Protein AF-G9KDP4-F1 (afdb_monomer_lite)

Radius of gyration: 30.12 Å; chains: 1; bounding box: 65×82×75 Å

Secondary structure (DSSP, 8-state):
------S-----PPPGGGS----------PPPHHHHHHHHHHHHHHHHHHHHTSPEEEEEEE-SSSHHHHHHHHHHHHHTTTSEEEEEESSS--GGGGGG-S-EEEEE--BTTTBPPGGGHHHHHHHHHHTS-----SS------HHHHHS-SS---HHHHHHHHHHHHH------------

Organism: Mustela putorius furo (NCBI:txid9669)

InterPro domains:
  IPR001094 Flavodoxin-like [PR00369] (58-71)
  IPR001094 Flavodoxin-like [PR00369] (105-116)
  IPR008254 Flavodoxin/nitric oxide synthase [PF00258] (59-130)
  IPR008254 Flavodoxin/nitric oxide synthase [PS50902] (57-182)
  IPR029039 Flavoprotein-like superfamily [G3DSA:3.40.50.360] (44-182)
  IPR029039 Flavoprotein-like superfamily [SSF52218] (53-180)
  IPR050607 Nitric Oxide Synthase (NOS) [PTHR43410] (1-182)

Structure (mmCIF, N/CA/C/O backbone):
data_AF-G9KDP4-F1
#
_entry.id   AF-G9KDP4-F1
#
loop_
_atom_site.group_PDB
_atom_site.id
_atom_site.type_symbol
_atom_site.label_atom_id
_atom_site.label_alt_id
_atom_site.label_comp_id
_atom_site.label_asym_id
_atom_site.label_entity_id
_atom_site.label_seq_id
_atom_site.pdbx_PDB_ins_code
_atom_site.Cartn_x
_atom_site.Cartn_y
_atom_site.Cartn_z
_atom_site.occupancy
_atom_site.B_iso_or_equiv
_atom_site.auth_seq_id
_atom_site.auth_comp_id
_atom_site.auth_asym_id
_atom_site.auth_atom_id
_atom_site.pdbx_PDB_model_num
ATOM 1 N N . MET A 1 1 ? -47.149 62.556 19.776 1.00 49.78 1 MET A N 1
ATOM 2 C CA . MET A 1 1 ? -47.429 61.147 19.426 1.00 49.78 1 MET A CA 1
ATOM 3 C C . MET A 1 1 ? -46.629 60.283 20.387 1.00 49.78 1 MET A C 1
ATOM 5 O O . MET A 1 1 ? -45.408 60.349 20.351 1.00 49.78 1 MET A O 1
ATOM 9 N N . VAL A 1 2 ? -47.285 59.620 21.343 1.00 50.22 2 VAL A N 1
ATOM 10 C CA . VAL A 1 2 ? -46.592 58.870 22.406 1.00 50.22 2 VAL A CA 1
ATOM 11 C C . VAL A 1 2 ? -46.388 57.432 21.936 1.00 50.22 2 VAL A C 1
ATOM 13 O O . VAL A 1 2 ? -47.339 56.784 21.506 1.00 50.22 2 VAL A O 1
ATOM 16 N N . ASN A 1 3 ? -45.141 56.964 21.970 1.00 57.28 3 ASN A N 1
ATOM 17 C CA . ASN A 1 3 ? -44.745 55.631 21.524 1.00 57.28 3 ASN A CA 1
ATOM 18 C C . ASN A 1 3 ? -44.871 54.663 22.709 1.00 57.28 3 ASN A C 1
ATOM 20 O O . ASN A 1 3 ? -44.029 54.671 23.607 1.00 57.28 3 ASN A O 1
ATOM 24 N N . TYR A 1 4 ? -45.941 53.868 22.752 1.00 66.06 4 TYR A N 1
ATOM 25 C CA . TYR A 1 4 ? -46.116 52.857 23.794 1.00 66.06 4 TYR A CA 1
ATOM 26 C C . TYR A 1 4 ? -45.456 51.548 23.365 1.00 66.06 4 TYR A C 1
ATOM 28 O O . TYR A 1 4 ? -45.844 50.938 22.372 1.00 66.06 4 TYR A O 1
ATOM 36 N N . VAL A 1 5 ? -44.465 51.104 24.138 1.00 68.12 5 VAL A N 1
ATOM 37 C CA . VAL A 1 5 ? -43.838 49.788 23.979 1.00 68.12 5 VAL A CA 1
ATOM 38 C C . VAL A 1 5 ? -44.460 48.849 25.005 1.00 68.12 5 VAL A C 1
ATOM 40 O O . VAL A 1 5 ? -44.114 48.883 26.185 1.00 68.12 5 VAL A O 1
ATOM 43 N N . LEU A 1 6 ? -45.410 48.027 24.560 1.00 66.62 6 LEU A N 1
ATOM 44 C CA . LEU A 1 6 ? -46.051 47.019 25.401 1.00 66.62 6 LEU A CA 1
ATOM 45 C C . LEU A 1 6 ? -45.123 45.809 25.577 1.00 66.62 6 LEU A C 1
ATOM 47 O O . LEU A 1 6 ? -44.550 45.290 24.621 1.00 66.62 6 LEU A O 1
ATOM 51 N N . SER A 1 7 ? -44.970 45.380 26.827 1.00 56.69 7 SER A N 1
ATOM 52 C CA . SER A 1 7 ? -44.229 44.193 27.259 1.00 56.69 7 SER A CA 1
ATOM 53 C C . SER A 1 7 ? -45.180 43.267 28.030 1.00 56.69 7 SER A C 1
ATOM 55 O O . SER A 1 7 ? -46.144 43.763 28.612 1.00 56.69 7 SER A O 1
ATOM 57 N N . PRO A 1 8 ? -44.954 41.941 28.020 1.00 58.12 8 PRO A N 1
ATOM 58 C CA . PRO A 1 8 ? -43.636 41.317 27.969 1.00 58.12 8 PRO A CA 1
ATOM 59 C C . PRO A 1 8 ? -43.197 40.951 26.548 1.00 58.12 8 PRO A C 1
ATOM 61 O O . PRO A 1 8 ? -43.659 39.974 25.969 1.00 58.12 8 PRO A O 1
ATOM 64 N N . ALA A 1 9 ? -42.227 41.689 26.002 1.00 60.53 9 ALA A N 1
ATOM 65 C CA . ALA A 1 9 ? -41.355 41.105 24.993 1.00 60.53 9 ALA A CA 1
ATOM 66 C C . ALA A 1 9 ? -40.423 40.134 25.731 1.00 60.53 9 ALA A C 1
ATOM 68 O O . ALA A 1 9 ? -39.814 40.522 26.727 1.00 60.53 9 ALA A O 1
ATOM 69 N N . PHE A 1 10 ? -40.314 38.890 25.261 1.00 58.94 10 PHE A N 1
ATOM 70 C CA . PHE A 1 10 ? -39.411 37.834 25.754 1.00 58.94 10 PHE A CA 1
ATOM 71 C C . PHE A 1 10 ? -37.915 38.208 25.578 1.00 58.94 10 PHE A C 1
ATOM 73 O O . PHE A 1 10 ? -37.131 37.483 24.981 1.00 58.94 10 PHE A O 1
ATOM 80 N N . ARG A 1 11 ? -37.485 39.376 26.068 1.00 59.56 11 ARG A N 1
ATOM 81 C CA . ARG A 1 11 ? -36.110 39.885 25.948 1.00 59.56 11 ARG A CA 1
ATOM 82 C C . ARG A 1 11 ? -35.159 39.353 27.019 1.00 59.56 11 ARG A C 1
ATOM 84 O O . ARG A 1 11 ? -33.983 39.688 26.991 1.00 59.56 11 ARG A O 1
ATOM 91 N N . TYR A 1 12 ? -35.641 38.514 27.930 1.00 64.94 12 TYR A N 1
ATOM 92 C CA . TYR A 1 12 ? -34.828 37.866 28.956 1.00 64.94 12 TYR A CA 1
ATOM 93 C C . TYR A 1 12 ? -35.138 36.368 28.996 1.00 64.94 12 TYR A C 1
ATOM 95 O O . TYR A 1 12 ? -35.790 35.874 29.910 1.00 64.94 12 TYR A O 1
ATOM 103 N N . GLN A 1 13 ? -34.674 35.626 27.992 1.00 67.44 13 GLN A N 1
ATOM 104 C CA . GLN A 1 13 ? -34.353 34.220 28.215 1.00 67.44 13 GLN A CA 1
ATOM 105 C C . GLN A 1 13 ? -32.840 34.130 28.423 1.00 67.44 13 GLN A C 1
ATOM 107 O O . GLN A 1 13 ? -32.096 34.604 27.565 1.00 67.44 13 GLN A O 1
ATOM 112 N N . PRO A 1 14 ? -32.355 33.587 29.556 1.00 68.00 14 PRO A N 1
ATOM 113 C CA . PRO A 1 14 ? -30.958 33.200 29.639 1.00 68.00 14 PRO A CA 1
ATOM 114 C C . PRO A 1 14 ? -30.700 32.178 28.536 1.00 68.00 14 PRO A C 1
ATOM 116 O O . PRO A 1 14 ? -31.540 31.308 28.292 1.00 68.00 14 PRO A O 1
ATOM 119 N N . ASP A 1 15 ? -29.556 32.297 27.867 1.00 73.94 15 ASP A N 1
ATOM 120 C CA . ASP A 1 15 ? -29.182 31.333 26.844 1.00 73.94 15 ASP A CA 1
ATOM 121 C C . ASP A 1 15 ? -29.332 29.905 27.402 1.00 73.94 15 ASP A C 1
ATOM 123 O O . ASP A 1 15 ? -28.941 29.660 28.546 1.00 73.94 15 ASP A O 1
ATOM 127 N N . PRO A 1 16 ? -29.869 28.939 26.644 1.00 63.31 16 PRO A N 1
ATOM 128 C CA . PRO A 1 16 ? -30.172 27.606 27.169 1.00 63.31 16 PRO A CA 1
ATOM 129 C C . PRO A 1 16 ? -28.934 26.850 27.692 1.00 63.31 16 PRO A C 1
ATOM 131 O O . PRO A 1 16 ? -29.060 25.976 28.546 1.00 63.31 16 PRO A O 1
ATOM 134 N N . TRP A 1 17 ? -27.721 27.216 27.258 1.00 67.56 17 TRP A N 1
ATOM 135 C CA . TRP A 1 17 ? -26.456 26.700 27.809 1.00 67.56 17 TRP A CA 1
ATOM 136 C C . TRP A 1 17 ? -25.997 27.404 29.101 1.00 67.56 17 TRP A C 1
ATOM 138 O O . TRP A 1 17 ? -25.054 26.953 29.746 1.00 67.56 17 TRP A O 1
ATOM 148 N N . LYS A 1 18 ? -26.663 28.497 29.491 1.00 64.19 18 LYS A N 1
ATOM 149 C CA . LYS A 1 18 ? -26.544 29.202 30.778 1.00 64.19 18 LYS A CA 1
ATOM 150 C C . LYS A 1 18 ? -27.664 28.826 31.750 1.00 64.19 18 LYS A C 1
ATOM 152 O O . LYS A 1 18 ? -27.962 29.582 32.675 1.00 64.19 18 LYS A O 1
ATOM 157 N N . GLY A 1 19 ? -28.285 27.660 31.571 1.00 59.84 19 GLY A N 1
ATOM 158 C CA . GLY A 1 19 ? -29.045 27.049 32.653 1.00 59.84 19 GLY A CA 1
ATOM 159 C C . GLY A 1 19 ? -28.159 26.952 33.896 1.00 59.84 19 GLY A C 1
ATOM 160 O O . GLY A 1 19 ? -26.961 26.679 33.788 1.00 59.84 19 GLY A O 1
ATOM 161 N N . SER A 1 20 ? -28.729 27.201 35.076 1.00 59.44 20 SER A N 1
ATOM 162 C CA . SER A 1 20 ? -28.065 26.936 36.349 1.00 59.44 20 SER A CA 1
ATOM 163 C C . SER A 1 20 ? -27.854 25.427 36.482 1.00 59.44 20 SER A C 1
ATOM 165 O O . SER A 1 20 ? -28.615 24.725 37.148 1.00 59.44 20 SER A O 1
ATOM 167 N N . GLY A 1 21 ? -26.827 24.907 35.811 1.00 56.25 21 GLY A N 1
ATOM 168 C CA . GLY A 1 21 ? -26.247 23.629 36.161 1.00 56.25 21 GLY A CA 1
ATOM 169 C C . GLY A 1 21 ? -25.942 23.702 37.646 1.00 56.25 21 GLY A C 1
ATOM 170 O O . GLY A 1 21 ? -25.367 24.693 38.109 1.00 56.25 21 GLY A O 1
ATOM 171 N N . SER A 1 22 ? -26.403 22.701 38.397 1.00 54.72 22 SER A N 1
ATOM 172 C CA . SER A 1 22 ? -26.009 22.517 39.790 1.00 54.72 22 SER A CA 1
ATOM 173 C C . SER A 1 22 ? -24.528 22.871 39.907 1.00 54.72 22 SER A C 1
ATOM 175 O O . SER A 1 22 ? -23.726 22.374 39.109 1.00 54.72 22 SER A O 1
ATOM 177 N N . LYS A 1 23 ? -24.169 23.763 40.842 1.00 53.53 23 LYS A N 1
ATOM 178 C CA . LYS A 1 23 ? -22.775 23.999 41.241 1.00 53.53 23 LYS A CA 1
ATOM 179 C C . LYS A 1 23 ? -22.261 22.716 41.904 1.00 53.53 23 LYS A C 1
ATOM 181 O O . LYS A 1 23 ? -22.002 22.674 43.099 1.00 53.53 23 LYS A O 1
ATOM 186 N N . GLY A 1 24 ? -22.176 21.641 41.128 1.00 54.53 24 GLY A N 1
ATOM 187 C CA . GLY A 1 24 ? -21.482 20.431 41.473 1.00 54.53 24 GLY A CA 1
ATOM 188 C C . GLY A 1 24 ? -20.022 20.813 41.494 1.00 54.53 24 GLY A C 1
ATOM 189 O O . GLY A 1 24 ? -19.458 21.186 40.466 1.00 54.53 24 GLY A O 1
ATOM 190 N N . THR A 1 25 ? -19.443 20.787 42.686 1.00 52.34 25 THR A N 1
ATOM 191 C CA . THR A 1 25 ? -18.007 20.800 42.928 1.00 52.34 25 THR A CA 1
ATOM 192 C C . THR A 1 25 ? -17.344 20.016 41.802 1.00 52.34 25 THR A C 1
ATOM 194 O O . THR A 1 25 ? -17.610 18.823 41.653 1.00 52.34 25 THR A O 1
ATOM 197 N N . GLY A 1 26 ? -16.582 20.694 40.942 1.00 55.44 26 GLY A N 1
ATOM 198 C CA . GLY A 1 26 ? -15.946 20.085 39.780 1.00 55.44 26 GLY A CA 1
ATOM 199 C C . GLY A 1 26 ? -14.876 19.104 40.237 1.00 55.44 26 GLY A C 1
ATOM 200 O O . GLY A 1 26 ? -13.694 19.427 40.240 1.00 55.44 26 GLY A O 1
ATOM 201 N N . ILE A 1 27 ? -15.282 17.913 40.674 1.00 57.72 27 ILE A N 1
ATOM 202 C CA . ILE A 1 27 ? -14.371 16.832 41.011 1.00 57.72 27 ILE A CA 1
ATOM 203 C C . ILE A 1 27 ? -13.840 16.325 39.674 1.00 57.72 27 ILE A C 1
ATOM 205 O O . ILE A 1 27 ? -14.422 15.440 39.044 1.00 57.72 27 ILE A O 1
ATOM 209 N N . THR A 1 28 ? -12.712 16.874 39.230 1.00 61.72 28 THR A N 1
ATOM 210 C CA . THR A 1 28 ? -11.894 16.269 38.182 1.00 61.72 28 THR A CA 1
ATOM 211 C C . THR A 1 28 ? -11.308 14.975 38.751 1.00 61.72 28 THR A C 1
ATOM 213 O O . THR A 1 28 ? -10.157 14.937 39.190 1.00 61.72 28 THR A O 1
ATOM 216 N N . ARG A 1 29 ? -12.114 13.905 38.838 1.00 70.88 29 ARG A N 1
ATOM 217 C CA . ARG A 1 29 ? -11.612 12.580 39.219 1.00 70.88 29 ARG A CA 1
ATOM 218 C C . ARG A 1 29 ? -10.570 12.191 38.179 1.00 70.88 29 ARG A C 1
ATOM 220 O O . ARG A 1 29 ? -10.916 11.925 37.028 1.00 70.88 29 ARG A O 1
ATOM 227 N N . LYS A 1 30 ? -9.295 12.198 38.580 1.00 79.25 30 LYS A N 1
ATOM 228 C CA . LYS A 1 30 ? -8.199 11.687 37.757 1.00 79.25 30 LYS A CA 1
ATOM 229 C C . LYS A 1 30 ? -8.542 10.241 37.405 1.00 79.25 30 LYS A C 1
ATOM 231 O O . LYS A 1 30 ? -8.740 9.425 38.303 1.00 79.25 30 LYS A O 1
ATOM 236 N N . LYS A 1 31 ? -8.679 9.952 36.111 1.00 86.31 31 LYS A N 1
ATOM 237 C CA . LYS A 1 31 ? -8.965 8.600 35.630 1.00 86.31 31 LYS A CA 1
ATOM 238 C C . LYS A 1 31 ? -7.789 7.698 35.971 1.00 86.31 31 LYS A C 1
ATOM 240 O O . LYS A 1 31 ? -6.639 8.074 35.749 1.00 86.31 31 LYS A O 1
ATOM 245 N N . THR A 1 32 ? -8.071 6.526 36.525 1.00 92.75 32 THR A N 1
ATOM 246 C CA . THR A 1 32 ? -7.011 5.553 36.814 1.00 92.75 32 THR A CA 1
ATOM 247 C C . THR A 1 32 ? -6.588 4.845 35.528 1.00 92.75 32 THR A C 1
ATOM 249 O O . THR A 1 32 ? -7.380 4.706 34.594 1.00 92.75 32 THR A O 1
ATOM 252 N N . PHE A 1 33 ? -5.350 4.348 35.473 1.00 94.06 33 PHE A N 1
ATOM 253 C CA . PHE A 1 33 ? -4.869 3.575 34.321 1.00 94.06 33 PHE A CA 1
ATOM 254 C C . PHE A 1 33 ? -5.799 2.397 33.984 1.00 94.06 33 PHE A C 1
ATOM 256 O O . PHE A 1 33 ? -6.077 2.141 32.817 1.00 94.06 33 PHE A O 1
ATOM 263 N N . LYS A 1 34 ? -6.356 1.731 35.006 1.00 94.69 34 LYS A N 1
ATOM 264 C CA . LYS A 1 34 ? -7.311 0.624 34.849 1.00 94.69 34 LYS A CA 1
ATOM 265 C C . LYS A 1 34 ? -8.591 1.049 34.123 1.00 94.69 34 LYS A C 1
ATOM 267 O O . LYS A 1 34 ? -9.091 0.309 33.282 1.00 94.69 34 LYS A O 1
ATOM 272 N N . GLU A 1 35 ? -9.115 2.235 34.423 1.00 93.56 35 GLU A N 1
ATOM 273 C CA . GLU A 1 35 ? -10.297 2.774 33.742 1.00 93.56 35 GLU A CA 1
ATOM 274 C C . GLU A 1 35 ? -10.008 3.076 32.270 1.00 93.56 35 GLU A C 1
ATOM 276 O O . GLU A 1 35 ? -10.807 2.722 31.404 1.00 93.56 35 GLU A O 1
ATOM 281 N N . VAL A 1 36 ? -8.848 3.672 31.978 1.00 94.94 36 VAL A N 1
ATOM 282 C CA . VAL A 1 36 ? -8.415 3.947 30.600 1.00 94.94 36 VAL A CA 1
ATOM 283 C C . VAL A 1 36 ? -8.200 2.641 29.834 1.00 94.94 36 VAL A C 1
ATOM 285 O O . VAL A 1 36 ? -8.705 2.497 28.725 1.00 94.94 36 VAL A O 1
ATOM 288 N N . ALA A 1 37 ? -7.529 1.658 30.436 1.00 96.06 37 ALA A N 1
ATOM 289 C CA . ALA A 1 37 ? -7.293 0.353 29.827 1.00 96.06 37 ALA A CA 1
ATOM 290 C C . ALA A 1 37 ? -8.606 -0.379 29.505 1.00 96.06 37 ALA A C 1
ATOM 292 O O . ALA A 1 37 ? -8.762 -0.922 28.411 1.00 96.06 37 ALA A O 1
ATOM 293 N N . ASN A 1 38 ? -9.584 -0.342 30.415 1.00 96.19 38 ASN A N 1
ATOM 294 C CA . ASN A 1 38 ? -10.905 -0.919 30.169 1.00 96.19 38 ASN A CA 1
ATOM 295 C C . ASN A 1 38 ? -11.634 -0.209 29.019 1.00 96.19 38 ASN A C 1
ATOM 297 O O . ASN A 1 38 ? -12.232 -0.875 28.175 1.00 96.19 38 ASN A O 1
ATOM 301 N N . ALA A 1 39 ? -11.550 1.123 28.947 1.00 95.75 39 ALA A N 1
ATOM 302 C CA . ALA A 1 39 ? -12.130 1.886 27.845 1.00 95.75 39 ALA A CA 1
ATOM 303 C C . ALA A 1 39 ? -11.471 1.539 26.498 1.00 95.75 39 ALA A C 1
ATOM 305 O O . ALA A 1 39 ? -12.177 1.313 25.516 1.00 95.75 39 ALA A O 1
ATOM 306 N N . VAL A 1 40 ? -10.138 1.424 26.464 1.00 96.81 40 VAL A N 1
ATOM 307 C CA . VAL A 1 40 ? -9.379 1.007 25.273 1.00 96.81 40 VAL A CA 1
ATOM 308 C C . VAL A 1 40 ? -9.739 -0.419 24.855 1.00 96.81 40 VAL A C 1
ATOM 310 O O . VAL A 1 40 ? -9.901 -0.682 23.670 1.00 96.81 40 VAL A O 1
ATOM 313 N N . LYS A 1 41 ? -9.928 -1.346 25.803 1.00 96.94 41 LYS A N 1
ATOM 314 C CA . LYS A 1 41 ? -10.350 -2.723 25.500 1.00 96.94 41 LYS A CA 1
ATOM 315 C C . LYS A 1 41 ? -11.712 -2.756 24.806 1.00 96.94 41 LYS A C 1
ATOM 317 O O . LYS A 1 41 ? -11.888 -3.483 23.829 1.00 96.94 41 LYS A O 1
ATOM 322 N N . ILE A 1 42 ? -12.668 -1.970 25.303 1.00 96.38 42 ILE A N 1
ATOM 323 C CA . ILE A 1 42 ? -14.006 -1.876 24.713 1.00 96.38 42 ILE A CA 1
ATOM 324 C C . ILE A 1 42 ? -13.907 -1.263 23.315 1.00 96.38 42 ILE A C 1
ATOM 326 O O . ILE A 1 42 ? -14.385 -1.866 22.357 1.00 96.38 42 ILE A O 1
ATOM 330 N N . SER A 1 43 ? -13.236 -0.117 23.167 1.00 96.50 43 SER A N 1
ATOM 331 C CA . SER A 1 43 ? -13.115 0.542 21.864 1.00 96.50 43 SER A CA 1
ATOM 332 C C . SER A 1 43 ? -12.371 -0.319 20.840 1.00 96.50 43 SER A C 1
ATOM 334 O O . SER A 1 43 ? -12.821 -0.410 19.701 1.00 96.50 43 SER A O 1
ATOM 336 N N . ALA A 1 44 ? -11.305 -1.020 21.235 1.00 95.31 44 ALA A N 1
ATOM 337 C CA . ALA A 1 44 ? -10.580 -1.949 20.371 1.00 95.31 44 ALA A CA 1
ATOM 338 C C . ALA A 1 44 ? -11.459 -3.123 19.913 1.00 95.31 44 ALA A C 1
ATOM 340 O O . ALA A 1 44 ? -11.436 -3.474 18.736 1.00 95.31 44 ALA A O 1
ATOM 341 N N . SER A 1 45 ? -12.275 -3.687 20.811 1.00 95.19 45 SER A N 1
ATOM 342 C CA . SER A 1 45 ? -13.226 -4.753 20.469 1.00 95.19 45 SER A CA 1
ATOM 343 C C . SER A 1 45 ? -14.261 -4.279 19.442 1.00 95.19 45 SER A C 1
ATOM 345 O O . SER A 1 45 ? -14.443 -4.916 18.402 1.00 95.19 45 SER A O 1
ATOM 347 N N . LEU A 1 46 ? -14.874 -3.107 19.664 1.00 95.31 46 LEU A N 1
ATOM 348 C CA . LEU A 1 46 ? -15.812 -2.522 18.700 1.00 95.31 46 LEU A CA 1
ATOM 349 C C . LEU A 1 46 ? -15.126 -2.251 17.356 1.00 95.31 46 LEU A C 1
ATOM 351 O O . LEU A 1 46 ? -15.656 -2.636 16.315 1.00 95.31 46 LEU A O 1
ATOM 355 N N . MET A 1 47 ? -13.931 -1.657 17.364 1.00 91.31 47 MET A N 1
ATOM 356 C CA . MET A 1 47 ? -13.171 -1.390 16.141 1.00 91.31 47 MET A CA 1
ATOM 357 C C . MET A 1 47 ? -12.848 -2.678 15.382 1.00 91.31 47 MET A C 1
ATOM 359 O O . MET A 1 47 ? -13.029 -2.702 14.170 1.00 91.31 47 MET A O 1
ATOM 363 N N . GLY A 1 48 ? -12.471 -3.764 16.064 1.00 91.31 48 GLY A N 1
ATOM 364 C CA . GLY A 1 48 ? -12.246 -5.069 15.435 1.00 91.31 48 GLY A CA 1
ATOM 365 C C . GLY A 1 48 ? -13.480 -5.584 14.688 1.00 91.31 48 GLY A C 1
ATOM 366 O O . GLY A 1 48 ? -13.382 -5.969 13.524 1.00 91.31 48 GLY A O 1
ATOM 367 N N . THR A 1 49 ? -14.663 -5.503 15.310 1.00 93.19 49 THR A N 1
ATOM 368 C CA . THR A 1 49 ? -15.921 -5.914 14.654 1.00 93.19 49 THR A CA 1
ATOM 369 C C . THR A 1 49 ? -16.303 -5.026 13.468 1.00 93.19 49 THR A C 1
ATOM 371 O O . THR A 1 49 ? -16.856 -5.516 12.484 1.00 93.19 49 THR A O 1
ATOM 374 N N . VAL A 1 50 ? -16.006 -3.723 13.536 1.00 92.00 50 VAL A N 1
ATOM 375 C CA . VAL A 1 50 ? -16.286 -2.771 12.453 1.00 92.00 50 VAL A CA 1
ATOM 376 C C . VAL A 1 50 ? -15.310 -2.961 11.293 1.00 92.00 50 VAL A C 1
ATOM 378 O O . VAL A 1 50 ? -15.746 -2.954 10.145 1.00 92.00 50 VAL A O 1
ATOM 381 N N . MET A 1 51 ? -14.017 -3.162 11.568 1.00 89.62 51 MET A N 1
ATOM 382 C CA . MET A 1 51 ? -13.008 -3.417 10.533 1.00 89.62 51 MET A CA 1
ATOM 383 C C . MET A 1 51 ? -13.301 -4.713 9.776 1.00 89.62 51 MET A C 1
ATOM 385 O O . MET A 1 51 ? -13.258 -4.707 8.553 1.00 89.62 51 MET A O 1
ATOM 389 N N . ALA A 1 52 ? -13.714 -5.782 10.467 1.00 90.44 52 ALA A N 1
ATOM 390 C CA . ALA A 1 52 ? -14.038 -7.064 9.834 1.00 90.44 52 ALA A CA 1
ATOM 391 C C . ALA A 1 52 ? -15.205 -6.999 8.825 1.00 90.44 52 ALA A C 1
ATOM 393 O O . ALA A 1 52 ? -15.312 -7.863 7.960 1.00 90.44 52 ALA A O 1
ATOM 394 N N . LYS A 1 53 ? -16.083 -5.989 8.925 1.00 92.69 53 LYS A N 1
ATOM 395 C CA . LYS A 1 53 ? -17.191 -5.762 7.977 1.00 92.69 53 LYS A CA 1
ATOM 396 C C . LYS A 1 53 ? -16.796 -4.910 6.769 1.00 92.69 53 LYS A C 1
ATOM 398 O O . LYS A 1 53 ? -17.583 -4.797 5.832 1.00 92.69 53 LYS A O 1
ATOM 403 N N . ARG A 1 54 ? -15.637 -4.251 6.804 1.00 93.94 54 ARG A N 1
ATOM 404 C CA . ARG A 1 54 ? -15.182 -3.378 5.720 1.00 93.94 54 ARG A CA 1
ATOM 405 C C . ARG A 1 54 ? -14.497 -4.183 4.628 1.00 93.94 54 ARG A C 1
ATOM 407 O O . ARG A 1 54 ? -13.962 -5.261 4.863 1.00 93.94 54 ARG A O 1
ATOM 414 N N . VAL A 1 55 ? -14.494 -3.620 3.425 1.00 95.06 55 VAL A N 1
ATOM 415 C CA . VAL A 1 55 ? -13.760 -4.190 2.294 1.00 95.06 55 VAL A CA 1
ATOM 416 C C . VAL A 1 55 ? -12.260 -4.050 2.557 1.00 95.06 55 VAL A C 1
ATOM 418 O O . VAL A 1 55 ? -11.791 -2.978 2.961 1.00 95.06 55 VAL A O 1
ATOM 421 N N . LYS A 1 56 ? -11.521 -5.139 2.329 1.00 95.19 56 LYS A N 1
ATOM 422 C CA . LYS A 1 56 ? -10.061 -5.169 2.434 1.00 95.19 56 LYS A CA 1
ATOM 423 C C . LYS A 1 56 ? -9.450 -4.387 1.274 1.00 95.19 56 LYS A C 1
ATOM 425 O O . LYS A 1 56 ? -9.903 -4.497 0.134 1.00 95.19 56 LYS A O 1
ATOM 430 N N . ALA A 1 57 ? -8.441 -3.579 1.569 1.00 96.31 57 ALA A N 1
ATOM 431 C CA . ALA A 1 57 ? -7.704 -2.841 0.552 1.00 96.31 57 ALA A CA 1
ATOM 432 C C . ALA A 1 57 ? -6.203 -3.018 0.774 1.00 96.31 57 ALA A C 1
ATOM 434 O O . ALA A 1 57 ? -5.671 -2.596 1.797 1.00 96.31 57 ALA A O 1
ATOM 435 N N . THR A 1 58 ? -5.500 -3.603 -0.181 1.00 97.25 58 THR A N 1
ATOM 436 C CA . THR A 1 58 ? -4.055 -3.808 -0.083 1.00 97.25 58 THR A CA 1
ATOM 437 C C . THR A 1 58 ? -3.342 -2.723 -0.878 1.00 97.25 58 THR A C 1
ATOM 439 O O . THR A 1 58 ? -3.558 -2.550 -2.072 1.00 97.25 58 THR A O 1
ATOM 442 N N . ILE A 1 59 ? -2.527 -1.927 -0.194 1.00 97.75 59 ILE A N 1
ATOM 443 C CA . ILE A 1 59 ? -1.743 -0.831 -0.755 1.00 97.75 59 ILE A CA 1
ATOM 444 C C . ILE A 1 59 ? -0.292 -1.299 -0.819 1.00 97.75 59 ILE A C 1
ATOM 446 O O . ILE A 1 59 ? 0.375 -1.389 0.211 1.00 97.75 59 ILE A O 1
ATOM 450 N N . LEU A 1 60 ? 0.190 -1.581 -2.022 1.00 97.94 60 LEU A N 1
ATOM 451 C CA . LEU A 1 60 ? 1.566 -1.993 -2.275 1.00 97.94 60 LEU A CA 1
ATOM 452 C C . LEU A 1 60 ? 2.412 -0.779 -2.636 1.00 97.94 60 LEU A C 1
ATOM 454 O O . LEU A 1 60 ? 1.968 0.071 -3.417 1.00 97.94 60 LEU A O 1
ATOM 458 N N . TYR A 1 61 ? 3.630 -0.701 -2.104 1.00 98.06 61 TYR A N 1
ATOM 459 C CA . TYR A 1 61 ? 4.569 0.352 -2.475 1.00 98.06 61 TYR A CA 1
ATOM 460 C C . TYR A 1 61 ? 5.934 -0.167 -2.916 1.00 98.06 61 TYR A C 1
ATOM 462 O O . TYR A 1 61 ? 6.459 -1.123 -2.356 1.00 98.06 61 TYR A O 1
ATOM 470 N N . GLY A 1 62 ? 6.511 0.526 -3.898 1.00 97.31 62 GLY A N 1
ATOM 471 C CA . GLY A 1 62 ? 7.903 0.383 -4.323 1.00 97.31 62 GLY A CA 1
ATOM 472 C C . GLY A 1 62 ? 8.574 1.753 -4.277 1.00 97.31 62 GLY A C 1
ATOM 473 O O . GLY A 1 62 ? 8.044 2.729 -4.814 1.00 97.31 62 GLY A O 1
ATOM 474 N N . SER A 1 63 ? 9.695 1.878 -3.575 1.00 96.50 63 SER A N 1
ATOM 475 C CA . SER A 1 63 ? 10.341 3.169 -3.335 1.00 96.50 63 SER A CA 1
ATOM 476 C C . SER A 1 63 ? 11.836 3.032 -3.095 1.00 96.50 63 SER A C 1
ATOM 478 O O . SER A 1 63 ? 12.229 2.302 -2.196 1.00 96.50 63 SER A O 1
ATOM 480 N N . GLU A 1 64 ? 12.627 3.865 -3.772 1.00 93.19 64 GLU A N 1
ATOM 481 C CA . GLU A 1 64 ? 14.078 3.952 -3.547 1.00 93.19 64 GLU A CA 1
ATOM 482 C C . GLU A 1 64 ? 14.425 4.915 -2.394 1.00 93.19 64 GLU A C 1
ATOM 484 O O . GLU A 1 64 ? 15.100 4.581 -1.431 1.00 93.19 64 GLU A O 1
ATOM 489 N N . THR A 1 65 ? 13.885 6.139 -2.449 1.00 93.94 65 THR A N 1
ATOM 490 C CA . THR A 1 65 ? 14.197 7.233 -1.501 1.00 93.94 65 THR A CA 1
ATOM 491 C C . THR A 1 65 ? 13.102 7.467 -0.451 1.00 93.94 65 THR A C 1
ATOM 493 O O . THR A 1 65 ? 13.019 8.535 0.151 1.00 93.94 65 THR A O 1
ATOM 496 N N . GLY A 1 66 ? 12.183 6.513 -0.272 1.00 94.31 66 GLY A N 1
ATOM 497 C CA . GLY A 1 66 ? 11.060 6.611 0.679 1.00 94.31 66 GLY A CA 1
ATOM 498 C C . GLY A 1 66 ? 9.908 7.570 0.310 1.00 94.31 66 GLY A C 1
ATOM 499 O O . GLY A 1 66 ? 8.928 7.683 1.056 1.00 94.31 66 GLY A O 1
ATOM 500 N N . ARG A 1 67 ? 9.955 8.260 -0.840 1.00 96.31 67 ARG A N 1
ATOM 501 C CA . ARG A 1 67 ? 8.872 9.175 -1.269 1.00 96.31 67 ARG A CA 1
ATOM 502 C C . ARG A 1 67 ? 7.561 8.440 -1.558 1.00 96.31 67 ARG A C 1
ATOM 504 O O . ARG A 1 67 ? 6.512 8.843 -1.058 1.00 96.31 67 ARG A O 1
ATOM 511 N N . ALA A 1 68 ? 7.616 7.358 -2.336 1.00 96.69 68 ALA A N 1
ATOM 512 C CA . ALA A 1 68 ? 6.428 6.574 -2.675 1.00 96.69 68 ALA A CA 1
ATOM 513 C C . ALA A 1 68 ? 5.864 5.850 -1.441 1.00 96.69 68 ALA A C 1
ATOM 515 O O . ALA A 1 68 ? 4.650 5.835 -1.242 1.00 96.69 68 ALA A O 1
ATOM 516 N N . GLN A 1 69 ? 6.735 5.381 -0.541 1.00 97.06 69 GLN A N 1
ATOM 517 C CA . GLN A 1 69 ? 6.335 4.838 0.760 1.00 97.06 69 GLN A CA 1
ATOM 518 C C . GLN A 1 69 ? 5.542 5.865 1.586 1.00 97.06 69 GLN A C 1
ATOM 520 O O . GLN A 1 69 ? 4.482 5.550 2.128 1.00 97.06 69 GLN A O 1
ATOM 525 N N . SER A 1 70 ? 6.011 7.115 1.648 1.00 97.81 70 SER A N 1
ATOM 526 C CA . SER A 1 70 ? 5.322 8.188 2.377 1.00 97.81 70 SER A CA 1
ATOM 527 C C . SER A 1 70 ? 3.915 8.444 1.821 1.00 97.81 70 SER A C 1
ATOM 529 O O . SER A 1 70 ? 2.957 8.572 2.588 1.00 97.81 70 SER A O 1
ATOM 531 N N . TYR A 1 71 ? 3.759 8.451 0.493 1.00 97.81 71 TYR A N 1
ATOM 532 C CA . TYR A 1 71 ? 2.447 8.578 -0.144 1.00 97.81 71 TYR A CA 1
ATOM 533 C C . TYR A 1 71 ? 1.547 7.366 0.114 1.00 97.81 71 TYR A C 1
ATOM 535 O O . TYR A 1 71 ? 0.366 7.547 0.406 1.00 97.81 71 TYR A O 1
ATOM 543 N N . ALA A 1 72 ? 2.086 6.146 0.092 1.00 97.69 72 ALA A N 1
ATOM 544 C CA . ALA A 1 72 ? 1.333 4.937 0.419 1.00 97.69 72 ALA A CA 1
ATOM 545 C C . ALA A 1 72 ? 0.807 4.961 1.865 1.00 97.69 72 ALA A C 1
ATOM 547 O O . ALA A 1 72 ? -0.352 4.630 2.122 1.00 97.69 72 ALA A O 1
ATOM 548 N N . GLN A 1 73 ? 1.614 5.442 2.815 1.00 97.56 73 GLN A N 1
ATOM 549 C CA . GLN A 1 73 ? 1.184 5.621 4.204 1.00 97.56 73 GLN A CA 1
ATOM 550 C C . GLN A 1 73 ? 0.078 6.679 4.340 1.00 97.56 73 GLN A C 1
ATOM 552 O O . GLN A 1 73 ? -0.887 6.475 5.082 1.00 97.56 73 GLN A O 1
ATOM 557 N N . GLN A 1 74 ? 0.191 7.805 3.629 1.00 97.81 74 GLN A N 1
ATOM 558 C CA . GLN A 1 74 ? -0.857 8.832 3.593 1.00 97.81 74 GLN A CA 1
ATOM 559 C C . GLN A 1 74 ? -2.155 8.288 2.982 1.00 97.81 74 GLN A C 1
ATOM 561 O O . GLN A 1 74 ? -3.233 8.500 3.544 1.00 97.81 74 GLN A O 1
ATOM 566 N N . LEU A 1 75 ? -2.048 7.522 1.895 1.00 97.19 75 LEU A N 1
ATOM 567 C CA . LEU A 1 75 ? -3.172 6.849 1.251 1.00 97.19 75 LEU A CA 1
ATOM 568 C C . LEU A 1 75 ? -3.849 5.860 2.208 1.00 97.19 75 LEU A C 1
ATOM 570 O O . LEU A 1 75 ? -5.068 5.889 2.358 1.00 97.19 75 LEU A O 1
ATOM 574 N N . GLY A 1 76 ? -3.070 5.064 2.945 1.00 96.88 76 GLY A N 1
ATOM 575 C CA . GLY A 1 76 ? -3.589 4.165 3.975 1.00 96.88 76 GLY A CA 1
ATOM 576 C C . GLY A 1 76 ? -4.380 4.905 5.056 1.00 96.88 76 GLY A C 1
ATOM 577 O O . GLY A 1 76 ? -5.479 4.487 5.418 1.00 96.88 76 GLY A O 1
ATOM 578 N N . ARG A 1 77 ? -3.888 6.056 5.535 1.00 96.44 77 ARG A N 1
ATOM 579 C CA . ARG A 1 77 ? -4.622 6.892 6.508 1.00 96.44 77 ARG A CA 1
ATOM 580 C C . ARG A 1 77 ? -5.945 7.416 5.947 1.00 96.44 77 ARG A C 1
ATOM 582 O O . ARG A 1 77 ? -6.926 7.475 6.687 1.00 96.44 77 ARG A O 1
ATOM 589 N N . LEU A 1 78 ? -5.986 7.775 4.665 1.00 96.44 78 LEU A N 1
ATOM 590 C CA . LEU A 1 78 ? -7.212 8.215 3.999 1.00 96.44 78 LEU A CA 1
ATOM 591 C C . LEU A 1 78 ? -8.222 7.064 3.867 1.00 96.44 78 LEU A C 1
ATOM 593 O O . LEU A 1 78 ? -9.394 7.228 4.209 1.00 96.44 78 LEU A O 1
ATOM 597 N N . PHE A 1 79 ? -7.756 5.887 3.448 1.00 95.62 79 PHE A N 1
ATOM 598 C CA . PHE A 1 79 ? -8.595 4.710 3.223 1.00 95.62 79 PHE A CA 1
ATOM 599 C C . PHE A 1 79 ? -9.155 4.108 4.514 1.00 95.62 79 PHE A C 1
ATOM 601 O O . PHE A 1 79 ? -10.273 3.594 4.500 1.00 95.62 79 PHE A O 1
ATOM 608 N N . ARG A 1 80 ? -8.466 4.265 5.657 1.00 93.69 80 ARG A N 1
ATOM 609 C CA . ARG A 1 80 ? -8.943 3.819 6.986 1.00 93.69 80 ARG A CA 1
ATOM 610 C C . ARG A 1 80 ? -10.296 4.405 7.389 1.00 93.69 80 ARG A C 1
ATOM 612 O O . ARG A 1 80 ? -10.906 3.927 8.341 1.00 93.69 80 ARG A O 1
ATOM 619 N N . LYS A 1 81 ? -10.795 5.438 6.704 1.00 92.19 81 LYS A N 1
ATOM 620 C CA . LYS A 1 81 ? -12.131 5.993 6.958 1.00 92.19 81 LYS A CA 1
ATOM 621 C C . LYS A 1 81 ? -13.258 5.066 6.496 1.00 92.19 81 LYS A C 1
ATOM 623 O O . LYS A 1 81 ? -14.276 5.011 7.182 1.00 92.19 81 LYS A O 1
ATOM 628 N N . ALA A 1 82 ? -13.064 4.320 5.407 1.00 92.81 82 ALA A N 1
ATOM 629 C CA . ALA A 1 82 ? -14.109 3.506 4.774 1.00 92.81 82 ALA A CA 1
ATOM 630 C C . ALA A 1 82 ? -13.726 2.027 4.575 1.00 92.81 82 ALA A C 1
ATOM 632 O O . ALA A 1 82 ? -14.598 1.165 4.608 1.00 92.81 82 ALA A O 1
ATOM 633 N N . PHE A 1 83 ? -12.437 1.727 4.434 1.00 95.94 83 PHE A N 1
ATOM 634 C CA . PHE A 1 83 ? -11.904 0.394 4.150 1.00 95.94 83 PHE A CA 1
ATOM 635 C C . PHE A 1 83 ? -11.124 -0.161 5.350 1.00 95.94 83 PHE A C 1
ATOM 637 O O . PHE A 1 83 ? -10.929 0.548 6.347 1.00 95.94 83 PHE A O 1
ATOM 644 N N . ASP A 1 84 ? -10.676 -1.411 5.236 1.00 95.19 84 ASP A N 1
ATOM 645 C CA . ASP A 1 84 ? -9.621 -2.006 6.066 1.00 95.19 84 ASP A CA 1
ATOM 646 C C . ASP A 1 84 ? -8.309 -2.061 5.256 1.00 95.19 84 ASP A C 1
ATOM 648 O O . ASP A 1 84 ? -8.032 -3.072 4.600 1.00 95.19 84 ASP A O 1
ATOM 652 N N . PRO A 1 85 ? -7.543 -0.948 5.176 1.00 96.06 85 PRO A N 1
ATOM 653 C CA . PRO A 1 85 ? -6.355 -0.904 4.344 1.00 96.06 85 PRO A CA 1
ATOM 654 C C . PRO A 1 85 ? -5.123 -1.501 5.030 1.00 96.06 85 PRO A C 1
ATOM 656 O O . PRO A 1 85 ? -4.810 -1.169 6.179 1.00 96.06 85 PRO A O 1
ATOM 659 N N . ARG A 1 86 ? -4.347 -2.273 4.272 1.00 95.88 86 ARG A N 1
ATOM 660 C CA . ARG A 1 86 ? -3.002 -2.738 4.628 1.00 95.88 86 ARG A CA 1
ATOM 661 C C . ARG A 1 86 ? -1.987 -2.068 3.717 1.00 95.88 86 ARG A C 1
ATOM 663 O O . ARG A 1 86 ? -2.205 -2.019 2.518 1.00 95.88 86 ARG A O 1
ATOM 670 N N . VAL A 1 87 ? -0.910 -1.526 4.278 1.00 97.56 87 VAL A N 1
ATOM 671 C CA . VAL A 1 87 ? 0.188 -0.935 3.499 1.00 97.56 87 VAL A CA 1
ATOM 672 C C . VAL A 1 87 ? 1.376 -1.876 3.616 1.00 97.56 87 VAL A C 1
ATOM 674 O O . VAL A 1 87 ? 1.813 -2.128 4.736 1.00 97.56 87 VAL A O 1
ATOM 677 N N . LEU A 1 88 ? 1.855 -2.395 2.490 1.00 97.38 88 LEU A N 1
ATOM 678 C CA . LEU A 1 88 ? 2.923 -3.392 2.420 1.00 97.38 88 LEU A CA 1
ATOM 679 C C . LEU A 1 88 ? 3.964 -2.975 1.382 1.00 97.38 88 LEU A C 1
ATOM 681 O O . LEU A 1 88 ? 3.630 -2.343 0.374 1.00 97.38 88 LEU A O 1
ATOM 685 N N . CYS A 1 89 ? 5.220 -3.321 1.646 1.00 96.94 89 CYS A N 1
ATOM 686 C CA . CYS A 1 89 ? 6.274 -3.209 0.651 1.00 96.94 89 CYS A CA 1
ATOM 687 C C . CYS A 1 89 ? 6.081 -4.296 -0.419 1.00 96.94 89 CYS A C 1
ATOM 689 O O . CYS A 1 89 ? 5.503 -5.349 -0.146 1.00 96.94 89 CYS A O 1
ATOM 691 N N . MET A 1 90 ? 6.502 -4.022 -1.652 1.00 96.44 90 MET A N 1
ATOM 692 C CA . MET A 1 90 ? 6.371 -4.977 -2.758 1.00 96.44 90 MET A CA 1
ATOM 693 C C . MET A 1 90 ? 7.233 -6.235 -2.583 1.00 96.44 90 MET A C 1
ATOM 695 O O . MET A 1 90 ? 6.838 -7.288 -3.072 1.00 96.44 90 MET A O 1
ATOM 699 N N . ASP A 1 91 ? 8.365 -6.142 -1.885 1.00 95.00 91 ASP A N 1
ATOM 700 C CA . ASP A 1 91 ? 9.280 -7.257 -1.604 1.00 95.00 91 ASP A CA 1
ATOM 701 C C . ASP A 1 91 ? 8.729 -8.242 -0.556 1.00 95.00 91 ASP A C 1
ATOM 703 O O . ASP A 1 91 ? 8.970 -9.443 -0.640 1.00 95.00 91 ASP A O 1
ATOM 707 N N . GLU A 1 92 ? 7.958 -7.740 0.407 1.00 94.75 92 GLU A N 1
ATOM 708 C CA . GLU A 1 92 ? 7.297 -8.499 1.470 1.00 94.75 92 GLU A CA 1
ATOM 709 C C . GLU A 1 92 ? 5.966 -9.122 1.016 1.00 94.75 92 GLU A C 1
ATOM 711 O O . GLU A 1 92 ? 5.365 -9.912 1.750 1.00 94.75 92 GLU A O 1
ATOM 716 N N . TYR A 1 93 ? 5.463 -8.749 -0.164 1.00 95.94 93 TYR A N 1
ATOM 717 C CA . TYR A 1 93 ? 4.164 -9.191 -0.655 1.00 95.94 93 TYR A CA 1
ATOM 718 C C . TYR A 1 93 ? 4.260 -10.461 -1.504 1.00 95.94 93 TYR A C 1
ATOM 720 O O . TYR A 1 93 ? 4.962 -10.509 -2.513 1.00 95.94 93 TYR A O 1
ATOM 728 N N . ASP A 1 94 ? 3.469 -11.471 -1.140 1.00 94.06 94 ASP A N 1
ATOM 729 C CA . ASP A 1 94 ? 3.329 -12.693 -1.928 1.00 94.06 94 ASP A CA 1
ATOM 730 C C . ASP A 1 94 ? 2.348 -12.494 -3.091 1.00 94.06 94 ASP A C 1
ATOM 732 O O . ASP A 1 94 ? 1.148 -12.280 -2.902 1.00 94.06 94 ASP A O 1
ATOM 736 N N . VAL A 1 95 ? 2.864 -12.619 -4.310 1.00 91.75 95 VAL A N 1
ATOM 737 C CA . VAL A 1 95 ? 2.128 -12.416 -5.561 1.00 91.75 95 VAL A CA 1
ATOM 738 C C . VAL A 1 95 ? 0.994 -13.432 -5.735 1.00 91.75 95 VAL A C 1
ATOM 740 O O . VAL A 1 95 ? -0.016 -13.108 -6.359 1.00 91.75 95 VAL A O 1
ATOM 743 N N . VAL A 1 96 ? 1.090 -14.619 -5.127 1.00 91.06 96 VAL A N 1
ATOM 744 C CA . VAL A 1 96 ? 0.003 -15.616 -5.142 1.00 91.06 96 VAL A CA 1
ATOM 745 C C . VAL A 1 96 ? -1.246 -15.077 -4.440 1.00 91.06 96 VAL A C 1
ATOM 747 O O . VAL A 1 96 ? -2.371 -15.360 -4.843 1.00 91.06 96 VAL A O 1
ATOM 750 N N . SER A 1 97 ? -1.079 -14.209 -3.438 1.00 91.56 97 SER A N 1
ATOM 751 C CA . SER A 1 97 ? -2.209 -13.602 -2.727 1.00 91.56 97 SER A CA 1
ATOM 752 C C . SER A 1 97 ? -3.033 -12.653 -3.605 1.00 91.56 97 SER A C 1
ATOM 754 O O . SER A 1 97 ? -4.174 -12.355 -3.254 1.00 91.56 97 SER A O 1
ATOM 756 N N . LEU A 1 98 ? -2.504 -12.209 -4.752 1.00 91.12 98 LEU A N 1
ATOM 757 C CA . LEU A 1 98 ? -3.148 -11.227 -5.627 1.00 91.12 98 LEU A CA 1
ATOM 758 C C . LEU A 1 98 ? -4.505 -11.707 -6.163 1.00 91.12 98 LEU A C 1
ATOM 760 O O . LEU A 1 98 ? -5.403 -10.891 -6.357 1.00 91.12 98 LEU A O 1
ATOM 764 N N . GLU A 1 99 ? -4.681 -13.017 -6.361 1.00 89.81 99 GLU A N 1
ATOM 765 C CA . GLU A 1 99 ? -5.947 -13.600 -6.835 1.00 89.81 99 GLU A CA 1
ATOM 766 C C . GLU A 1 99 ? -7.085 -13.498 -5.804 1.00 89.81 99 GLU A C 1
ATOM 768 O O . GLU A 1 99 ? -8.262 -13.474 -6.164 1.00 89.81 99 GLU A O 1
ATOM 773 N N . HIS A 1 100 ? -6.735 -13.412 -4.518 1.00 90.69 100 HIS A N 1
ATOM 774 C CA . HIS A 1 100 ? -7.674 -13.379 -3.399 1.00 90.69 100 HIS A CA 1
ATOM 775 C C . HIS A 1 100 ? -7.976 -11.954 -2.912 1.00 90.69 100 HIS A C 1
ATOM 777 O O . HIS A 1 100 ? -8.814 -11.764 -2.024 1.00 90.69 100 HIS A O 1
ATOM 783 N N . GLU A 1 101 ? -7.292 -10.947 -3.456 1.00 92.69 101 GLU A N 1
ATOM 784 C CA . GLU A 1 101 ? -7.452 -9.559 -3.036 1.00 92.69 101 GLU A CA 1
ATOM 785 C C . GLU A 1 101 ? -8.666 -8.893 -3.686 1.00 92.69 101 GLU A C 1
ATOM 787 O O . GLU A 1 101 ? -8.903 -8.988 -4.888 1.00 92.69 101 GLU A O 1
ATOM 792 N N . THR A 1 102 ? -9.429 -8.143 -2.887 1.00 93.31 102 THR A N 1
ATOM 793 C CA . THR A 1 102 ? -10.614 -7.422 -3.380 1.00 93.31 102 THR A CA 1
ATOM 794 C C . THR A 1 102 ? -10.274 -6.085 -4.026 1.00 93.31 102 THR A C 1
ATOM 796 O O . THR A 1 102 ? -10.945 -5.654 -4.962 1.00 93.31 102 THR A O 1
ATOM 799 N N . LEU A 1 103 ? -9.261 -5.393 -3.506 1.00 94.81 103 LEU A N 1
ATOM 800 C CA . LEU A 1 103 ? -8.816 -4.099 -4.011 1.00 94.81 103 LEU A CA 1
ATOM 801 C C . LEU A 1 103 ? -7.319 -3.955 -3.771 1.00 94.81 103 LEU A C 1
ATOM 803 O O . LEU A 1 103 ? -6.882 -3.948 -2.622 1.00 94.81 103 LEU A O 1
ATOM 807 N N . VAL A 1 104 ? -6.562 -3.768 -4.851 1.00 95.94 104 VAL A N 1
ATOM 808 C CA . VAL A 1 104 ? -5.121 -3.516 -4.792 1.00 95.94 104 VAL A CA 1
ATOM 809 C C . VAL A 1 104 ? -4.821 -2.128 -5.343 1.00 95.94 104 VAL A C 1
ATOM 811 O O . VAL A 1 104 ? -5.224 -1.774 -6.451 1.00 95.94 104 VAL A O 1
ATOM 814 N N . LEU A 1 105 ? -4.118 -1.328 -4.550 1.00 96.81 105 LEU A N 1
ATOM 815 C CA . LEU A 1 105 ? -3.646 0.008 -4.894 1.00 96.81 105 LEU A CA 1
ATOM 816 C C . LEU A 1 105 ? -2.125 -0.037 -4.939 1.00 96.81 105 LEU A C 1
ATOM 818 O O . LEU A 1 105 ? -1.493 -0.487 -3.990 1.00 96.81 105 LEU A O 1
ATOM 822 N N . VAL A 1 106 ? -1.532 0.450 -6.021 1.00 96.94 106 VAL A N 1
ATOM 823 C CA . VAL A 1 106 ? -0.079 0.420 -6.194 1.00 96.94 106 VAL A CA 1
ATOM 824 C C . VAL A 1 106 ? 0.465 1.842 -6.208 1.00 96.94 106 VAL A C 1
ATOM 826 O O . VAL A 1 106 ? 0.036 2.667 -7.013 1.00 96.94 106 VAL A O 1
ATOM 829 N N . VAL A 1 107 ? 1.419 2.123 -5.323 1.00 97.50 107 VAL A N 1
ATOM 830 C CA . VAL A 1 107 ? 2.122 3.407 -5.233 1.00 97.50 107 VAL A CA 1
ATOM 831 C C . VAL A 1 107 ? 3.612 3.149 -5.410 1.00 97.50 107 VAL A C 1
ATOM 833 O O . VAL A 1 107 ? 4.303 2.784 -4.466 1.00 97.50 107 VAL A O 1
ATOM 836 N N . THR A 1 108 ? 4.121 3.329 -6.624 1.00 96.81 108 THR A N 1
ATOM 837 C CA . THR A 1 108 ? 5.525 3.038 -6.930 1.00 96.81 108 THR A CA 1
ATOM 838 C C . THR A 1 108 ? 6.226 4.213 -7.597 1.00 96.81 108 THR A C 1
ATOM 840 O O . THR A 1 108 ? 5.604 4.982 -8.332 1.00 96.81 108 THR A O 1
ATOM 843 N N . SER A 1 109 ? 7.516 4.372 -7.313 1.00 95.19 109 SER A N 1
ATOM 844 C CA . SER A 1 109 ? 8.420 5.223 -8.091 1.00 95.19 109 SER A CA 1
ATOM 845 C C . SER A 1 109 ? 9.113 4.408 -9.175 1.00 95.19 109 SER A C 1
ATOM 847 O O . SER A 1 109 ? 9.271 3.207 -9.027 1.00 95.19 109 SER A O 1
ATOM 849 N N . THR A 1 110 ? 9.604 5.056 -10.223 1.00 94.12 110 THR A N 1
ATOM 850 C CA . THR A 1 110 ? 10.564 4.444 -11.153 1.00 94.12 110 THR A CA 1
ATOM 851 C C . THR A 1 110 ? 11.971 4.923 -10.824 1.00 94.12 110 THR A C 1
ATOM 853 O O . THR A 1 110 ? 12.135 6.064 -10.381 1.00 94.12 110 THR A O 1
ATOM 856 N N . PHE A 1 111 ? 12.981 4.102 -11.088 1.00 90.38 111 PHE A N 1
ATOM 857 C CA . PHE A 1 111 ? 14.384 4.458 -10.908 1.00 90.38 111 PHE A CA 1
ATOM 858 C C . PHE A 1 111 ? 15.166 4.355 -12.228 1.00 90.38 111 PHE A C 1
ATOM 860 O O . PHE A 1 111 ? 14.766 3.652 -13.158 1.00 90.38 111 PHE A O 1
ATOM 867 N N . GLY A 1 112 ? 16.255 5.122 -12.347 1.00 88.50 112 GLY A N 1
ATOM 868 C CA . GLY A 1 112 ? 17.125 5.128 -13.528 1.00 88.50 112 GLY A CA 1
ATOM 869 C C . GLY A 1 112 ? 16.385 5.376 -14.851 1.00 88.5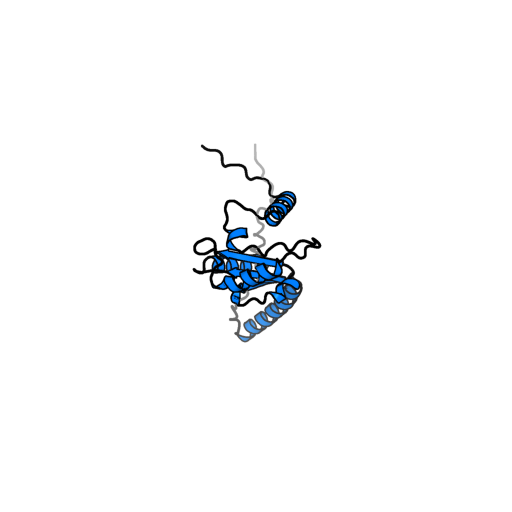0 112 GLY A C 1
ATOM 870 O O . GLY A 1 112 ? 15.760 6.415 -15.049 1.00 88.50 112 GLY A O 1
ATOM 871 N N . ASN A 1 113 ? 16.450 4.400 -15.761 1.00 87.62 113 ASN A N 1
ATOM 872 C CA . ASN A 1 113 ? 15.900 4.479 -17.120 1.00 87.62 113 ASN A CA 1
ATOM 873 C C . ASN A 1 113 ? 14.472 3.913 -17.217 1.00 87.62 113 ASN A C 1
ATOM 875 O O . ASN A 1 113 ? 14.160 3.176 -18.159 1.00 87.62 113 ASN A O 1
ATOM 879 N N . GLY A 1 114 ? 13.629 4.206 -16.224 1.00 88.44 114 GLY A N 1
ATOM 880 C CA . GLY A 1 114 ? 12.260 3.687 -16.126 1.00 88.44 114 GLY A CA 1
ATOM 881 C C . GLY A 1 114 ? 12.180 2.251 -15.604 1.00 88.44 114 GLY A C 1
ATOM 882 O O . GLY A 1 114 ? 11.259 1.518 -15.964 1.00 88.44 114 GLY A O 1
ATOM 883 N N . ASP A 1 115 ? 13.169 1.821 -14.827 1.00 90.62 115 ASP A N 1
ATOM 884 C CA . ASP A 1 115 ? 13.139 0.529 -14.145 1.00 90.62 115 ASP A CA 1
ATOM 885 C C . ASP A 1 115 ? 12.287 0.609 -12.873 1.00 90.62 115 ASP A C 1
ATOM 887 O O . ASP A 1 115 ? 12.099 1.706 -12.324 1.00 90.62 115 ASP A O 1
ATOM 891 N N . PRO A 1 116 ? 11.712 -0.520 -12.421 1.00 93.06 116 PRO A N 1
ATOM 892 C CA . PRO A 1 116 ? 11.146 -0.586 -11.081 1.00 93.06 116 PRO A CA 1
ATOM 893 C C . PRO A 1 116 ? 12.218 -0.237 -10.027 1.00 93.06 116 PRO A C 1
ATOM 895 O O . PRO A 1 116 ? 13.412 -0.343 -10.303 1.00 93.06 116 PRO A O 1
ATOM 898 N N . PRO A 1 117 ? 11.809 0.223 -8.835 1.00 95.25 117 PRO A N 1
ATOM 899 C CA . PRO A 1 117 ? 12.729 0.418 -7.718 1.00 95.25 117 PRO A CA 1
ATOM 900 C C . PRO A 1 117 ? 13.192 -0.948 -7.191 1.00 95.25 117 PRO A C 1
ATOM 902 O O . PRO A 1 117 ? 12.501 -1.941 -7.424 1.00 95.25 117 PRO A O 1
ATOM 905 N N . GLU A 1 118 ? 14.296 -0.996 -6.441 1.00 94.50 118 GLU A N 1
ATOM 906 C CA . GLU A 1 118 ? 14.916 -2.261 -5.997 1.00 94.50 118 GLU A CA 1
ATOM 907 C C . GLU A 1 118 ? 13.916 -3.173 -5.256 1.00 94.50 118 GLU A C 1
ATOM 909 O O . GLU A 1 118 ? 13.719 -4.338 -5.597 1.00 94.50 118 GLU A O 1
ATOM 914 N N . ASN A 1 119 ? 13.164 -2.602 -4.312 1.00 94.75 119 ASN A N 1
ATOM 915 C CA . ASN A 1 119 ? 12.123 -3.304 -3.550 1.00 94.75 119 ASN A CA 1
ATOM 916 C C . ASN A 1 119 ? 10.883 -3.719 -4.363 1.00 94.75 119 ASN A C 1
ATOM 918 O O . ASN A 1 119 ? 9.995 -4.376 -3.830 1.00 94.75 119 ASN A O 1
ATOM 922 N N . GLY A 1 120 ? 10.784 -3.320 -5.631 1.00 93.75 120 GLY A N 1
ATOM 923 C CA . GLY A 1 120 ? 9.693 -3.675 -6.536 1.00 93.75 120 GLY A CA 1
ATOM 924 C C . GLY A 1 120 ? 10.099 -4.614 -7.672 1.00 93.75 120 GLY A C 1
ATOM 925 O O . GLY A 1 120 ? 9.231 -4.994 -8.459 1.00 93.75 120 GLY A O 1
ATOM 926 N N . GLU A 1 121 ? 11.379 -4.982 -7.792 1.00 92.88 121 GLU A N 1
ATOM 927 C CA . GLU A 1 121 ? 11.882 -5.779 -8.919 1.00 92.88 121 GLU A CA 1
ATOM 928 C C . GLU A 1 121 ? 11.272 -7.183 -8.964 1.00 92.88 121 GLU A C 1
ATOM 930 O O . GLU A 1 121 ? 10.778 -7.609 -10.012 1.00 92.88 121 GLU A O 1
ATOM 935 N N . SER A 1 122 ? 11.244 -7.881 -7.824 1.00 92.75 122 SER A N 1
ATOM 936 C CA . SER A 1 122 ? 10.681 -9.233 -7.704 1.00 92.75 122 SER A CA 1
ATOM 937 C C . SER A 1 122 ? 9.193 -9.258 -8.058 1.00 92.75 122 SER A C 1
ATOM 939 O O . SER A 1 122 ? 8.748 -10.071 -8.870 1.00 92.75 122 SER A O 1
ATOM 941 N N . PHE A 1 123 ? 8.434 -8.307 -7.512 1.00 94.12 123 PHE A N 1
ATOM 942 C CA . PHE A 1 123 ? 7.010 -8.144 -7.780 1.00 94.12 123 PHE A CA 1
ATOM 943 C C . PHE A 1 123 ? 6.742 -7.832 -9.260 1.00 94.12 123 PHE A C 1
ATOM 945 O O . PHE A 1 123 ? 5.858 -8.426 -9.880 1.00 94.12 123 PHE A O 1
ATOM 952 N N . ALA A 1 124 ? 7.528 -6.934 -9.864 1.00 91.38 124 ALA A N 1
ATOM 953 C CA . ALA A 1 124 ? 7.409 -6.607 -11.281 1.00 91.38 124 ALA A CA 1
ATOM 954 C C . ALA A 1 124 ? 7.719 -7.817 -12.176 1.00 91.38 124 ALA A C 1
ATOM 956 O O . ALA A 1 124 ? 6.969 -8.081 -13.116 1.00 91.38 124 ALA A O 1
ATOM 957 N N . ALA A 1 125 ? 8.779 -8.575 -11.883 1.00 89.69 125 ALA A N 1
ATOM 958 C CA . ALA A 1 125 ? 9.136 -9.781 -12.627 1.00 89.69 125 ALA A CA 1
ATOM 959 C C . ALA A 1 125 ? 8.024 -10.841 -12.567 1.00 89.69 125 ALA A C 1
ATOM 961 O O . ALA A 1 125 ? 7.616 -11.360 -13.607 1.00 89.69 125 ALA A O 1
ATOM 962 N N . ALA A 1 126 ? 7.458 -11.080 -11.383 1.00 90.50 126 ALA A N 1
ATOM 963 C CA . ALA A 1 126 ? 6.354 -12.018 -11.205 1.00 90.50 126 ALA A CA 1
ATOM 964 C C . ALA A 1 126 ? 5.102 -11.602 -12.001 1.00 90.50 126 ALA A C 1
ATOM 966 O O . ALA A 1 126 ? 4.504 -12.418 -12.701 1.00 90.50 126 ALA A O 1
ATOM 967 N N . LEU A 1 127 ? 4.736 -10.314 -11.997 1.00 89.88 127 LEU A N 1
ATO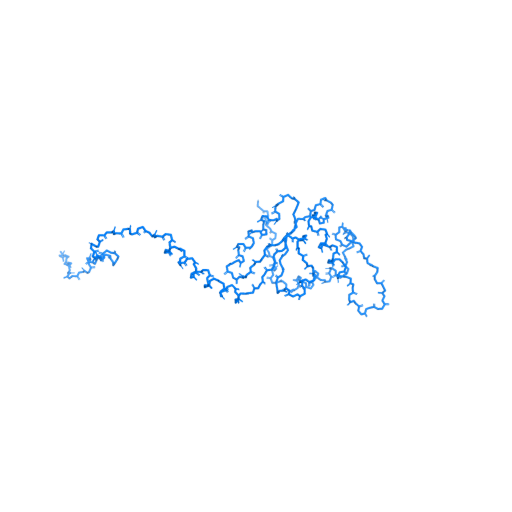M 968 C CA . LEU A 1 127 ? 3.630 -9.817 -12.825 1.00 89.88 127 LEU A CA 1
ATOM 969 C C . LEU A 1 127 ? 3.904 -9.958 -14.329 1.00 89.88 127 LEU A C 1
ATOM 971 O O . LEU A 1 127 ? 2.988 -10.192 -15.121 1.00 89.88 127 LEU A O 1
ATOM 975 N N . MET A 1 128 ? 5.156 -9.799 -14.755 1.00 85.44 128 MET A N 1
ATOM 976 C CA . MET A 1 128 ? 5.556 -9.977 -16.152 1.00 85.44 128 MET A CA 1
ATOM 977 C C . MET A 1 128 ? 5.423 -11.432 -16.606 1.00 85.44 128 MET A C 1
ATOM 979 O O . MET A 1 128 ? 5.042 -11.676 -17.752 1.00 85.44 128 MET A O 1
ATOM 983 N N . GLU A 1 129 ? 5.696 -12.376 -15.710 1.00 85.81 129 GLU A N 1
ATOM 984 C CA . GLU A 1 129 ? 5.507 -13.807 -15.929 1.00 85.81 129 GLU A CA 1
ATOM 985 C C . GLU A 1 129 ? 4.017 -14.173 -15.973 1.00 85.81 129 GLU A C 1
ATOM 987 O O . GLU A 1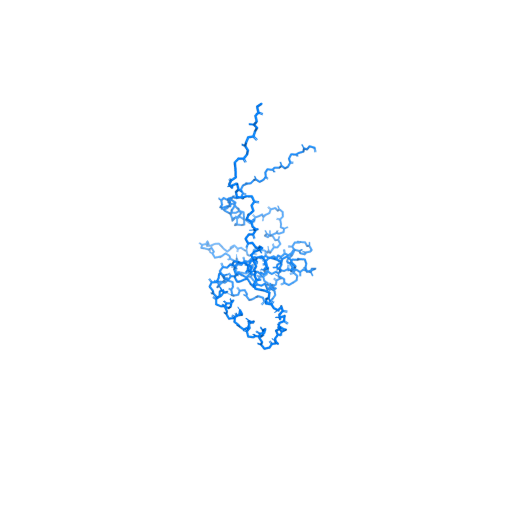 129 ? 3.560 -14.772 -16.947 1.00 85.81 129 GLU A O 1
ATOM 992 N N . MET A 1 130 ? 3.228 -13.698 -15.002 1.00 82.94 130 MET A N 1
ATOM 993 C CA . MET A 1 130 ? 1.775 -13.917 -14.954 1.00 82.94 130 MET A CA 1
ATOM 994 C C . MET A 1 130 ? 1.024 -13.274 -16.126 1.00 82.94 130 MET A C 1
ATOM 996 O O . MET A 1 130 ? 0.016 -13.802 -16.584 1.00 82.94 130 MET A O 1
ATOM 1000 N N . SER A 1 131 ? 1.502 -12.125 -16.619 1.00 72.38 131 SER A N 1
ATOM 1001 C CA . SER A 1 131 ? 0.925 -11.414 -17.772 1.00 72.38 131 SER A CA 1
ATOM 1002 C C . SER A 1 131 ? 1.333 -12.003 -19.127 1.00 72.38 131 SER A C 1
ATOM 1004 O O . SER A 1 131 ? 1.048 -11.397 -20.167 1.00 72.38 131 SER A O 1
ATOM 1006 N N . GLY A 1 132 ? 1.992 -13.169 -19.134 1.00 60.44 132 GLY A N 1
ATOM 1007 C CA . GLY A 1 132 ? 2.123 -13.990 -20.331 1.00 60.44 132 GLY A CA 1
ATOM 1008 C C . GLY A 1 132 ? 0.740 -14.247 -20.944 1.00 60.44 132 GLY A C 1
ATOM 1009 O O . GLY A 1 132 ? -0.244 -14.376 -20.212 1.00 60.44 132 GLY A O 1
ATOM 1010 N N . PRO A 1 133 ? 0.610 -14.249 -22.280 1.00 52.75 133 PRO A N 1
ATOM 1011 C CA . PRO A 1 133 ? -0.694 -14.319 -22.908 1.00 52.75 133 PRO A CA 1
ATOM 1012 C C . PRO A 1 133 ? -1.383 -15.640 -22.553 1.00 52.75 133 PRO A C 1
ATOM 1014 O O . PRO A 1 133 ? -1.075 -16.688 -23.112 1.00 52.75 133 PRO A O 1
ATOM 1017 N N . TYR A 1 134 ? -2.415 -15.560 -21.715 1.00 45.84 134 TYR A N 1
ATOM 1018 C CA . TYR A 1 134 ? -3.526 -16.510 -21.707 1.00 45.84 134 TYR A CA 1
ATOM 1019 C C . TYR A 1 134 ? -4.379 -16.278 -22.975 1.00 45.84 134 TYR A C 1
ATOM 1021 O O . TYR A 1 134 ? -5.586 -16.065 -22.906 1.00 45.84 134 TYR A O 1
ATOM 1029 N N . ASN A 1 135 ? -3.743 -16.207 -24.153 1.00 45.91 135 ASN A N 1
ATOM 1030 C CA . ASN A 1 135 ? -4.439 -16.092 -25.428 1.00 45.91 135 ASN A CA 1
ATOM 1031 C C . ASN A 1 135 ? -4.577 -17.479 -26.041 1.00 45.91 135 ASN A C 1
ATOM 1033 O O . ASN A 1 135 ? -3.607 -18.144 -26.389 1.00 45.91 135 ASN A O 1
ATOM 1037 N N . SER A 1 136 ? -5.827 -17.818 -26.307 1.00 48.97 136 SER A N 1
ATOM 1038 C CA . SER A 1 136 ? -6.334 -18.806 -27.254 1.00 48.97 136 SER A CA 1
ATOM 1039 C C . SER A 1 136 ? -5.903 -18.565 -28.719 1.00 48.97 136 SER A C 1
ATOM 1041 O O . SER A 1 136 ? -6.592 -18.984 -29.647 1.00 48.97 136 SER A O 1
ATOM 1043 N N . SER A 1 137 ? -4.773 -17.892 -28.963 1.00 46.06 137 SER A N 1
ATOM 1044 C CA . SER A 1 137 ? -4.208 -17.680 -30.296 1.00 46.06 137 SER A CA 1
ATOM 1045 C C . SER A 1 137 ? -3.100 -18.706 -30.567 1.00 46.06 137 SER A C 1
ATOM 1047 O O . SER A 1 137 ? -2.135 -18.754 -29.806 1.00 46.06 137 SER A O 1
ATOM 1049 N N . PRO A 1 138 ? -3.156 -19.479 -31.668 1.00 47.69 138 PRO A N 1
ATOM 1050 C CA . PRO A 1 138 ? -2.227 -20.580 -31.947 1.00 47.69 138 PRO A CA 1
ATOM 1051 C C . PRO A 1 138 ? -0.831 -20.122 -32.417 1.00 47.69 138 PRO A C 1
ATOM 1053 O O . PRO A 1 138 ? -0.118 -20.876 -33.075 1.00 47.69 138 PRO A O 1
ATOM 1056 N N . ARG A 1 139 ? -0.419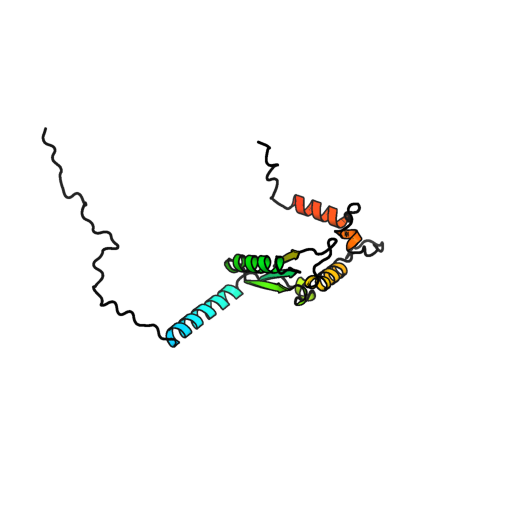 -18.883 -32.116 1.00 45.84 139 ARG A N 1
ATOM 1057 C CA . ARG A 1 139 ? 0.926 -18.380 -32.418 1.00 45.84 139 ARG A CA 1
ATOM 1058 C C . ARG A 1 139 ? 1.687 -18.127 -31.118 1.00 45.84 139 ARG A C 1
ATOM 1060 O O . ARG A 1 139 ? 1.155 -17.421 -30.265 1.00 45.84 139 ARG A O 1
ATOM 1067 N N . PRO A 1 140 ? 2.921 -18.640 -30.978 1.00 44.88 140 PRO A N 1
ATOM 1068 C CA . PRO A 1 140 ? 3.773 -18.305 -29.848 1.00 44.88 140 PRO A CA 1
ATOM 1069 C C . PRO A 1 140 ? 4.164 -16.826 -29.960 1.00 44.88 140 PRO A C 1
ATOM 1071 O O . PRO A 1 140 ? 5.102 -16.470 -30.672 1.00 44.88 140 PRO A O 1
ATOM 1074 N N . GLU A 1 141 ? 3.408 -15.936 -29.314 1.00 52.72 141 GLU A N 1
ATOM 1075 C CA . GLU A 1 141 ? 3.853 -14.558 -29.118 1.00 52.72 141 GLU A CA 1
ATOM 1076 C C . GLU A 1 141 ? 5.075 -14.591 -28.196 1.00 52.72 141 GLU A C 1
ATOM 1078 O O . GLU A 1 141 ? 4.991 -14.992 -27.036 1.00 52.72 141 GLU A O 1
ATOM 1083 N N . GLN A 1 142 ? 6.233 -14.212 -28.741 1.00 55.91 142 GLN A N 1
ATOM 1084 C CA . GLN A 1 142 ? 7.483 -14.123 -27.992 1.00 55.91 142 GLN A CA 1
ATOM 1085 C C . GLN A 1 142 ? 7.300 -13.198 -26.785 1.00 55.91 142 GLN A C 1
ATOM 1087 O O . GLN A 1 142 ? 6.782 -12.085 -26.914 1.00 55.91 142 GLN A O 1
ATOM 1092 N N . HIS A 1 143 ? 7.744 -13.659 -25.614 1.00 59.88 143 HIS A N 1
ATOM 1093 C CA . HIS A 1 143 ? 7.732 -12.890 -24.372 1.00 59.88 143 HIS A CA 1
ATOM 1094 C C . HIS A 1 143 ? 8.566 -11.617 -24.577 1.00 59.88 143 HIS A C 1
ATOM 1096 O O . HIS A 1 143 ? 9.793 -11.658 -24.666 1.00 59.88 143 HIS A O 1
ATOM 1102 N N . LYS A 1 144 ? 7.900 -10.473 -24.764 1.00 65.69 144 LYS A N 1
ATOM 1103 C CA . LYS A 1 144 ? 8.591 -9.196 -24.969 1.00 65.69 144 LYS A CA 1
ATOM 1104 C C . LYS A 1 144 ? 9.159 -8.728 -23.636 1.00 65.69 144 LYS A C 1
ATOM 1106 O O . LYS A 1 144 ? 8.429 -8.625 -22.646 1.00 65.69 144 LYS A O 1
ATOM 1111 N N . SER A 1 145 ? 10.443 -8.384 -23.632 1.00 76.56 145 SER A N 1
ATOM 1112 C CA . SER A 1 145 ? 11.121 -7.887 -22.435 1.00 76.56 145 SER A CA 1
ATOM 1113 C C . SER A 1 145 ? 10.467 -6.606 -21.899 1.00 76.56 145 SER A C 1
ATOM 1115 O O . SER A 1 145 ? 9.874 -5.822 -22.649 1.00 76.56 145 SER A O 1
ATOM 1117 N N . TYR A 1 146 ? 10.594 -6.379 -20.587 1.00 81.75 146 TYR A N 1
ATOM 1118 C CA . TYR A 1 146 ? 10.061 -5.197 -19.897 1.00 81.75 146 TYR A CA 1
ATOM 1119 C C . TYR A 1 146 ? 10.412 -3.890 -20.623 1.00 81.75 146 TYR A C 1
ATOM 1121 O O . TYR A 1 146 ? 9.533 -3.088 -20.936 1.00 81.75 146 TYR A O 1
ATOM 1129 N N . LYS A 1 147 ? 11.685 -3.725 -20.998 1.00 82.94 147 LYS A N 1
ATOM 1130 C CA . LYS A 1 147 ? 12.183 -2.535 -21.697 1.00 82.94 147 LYS A CA 1
ATOM 1131 C C . LYS A 1 147 ? 11.484 -2.281 -23.031 1.00 82.94 147 LYS A C 1
ATOM 1133 O O . LYS A 1 147 ? 11.174 -1.136 -23.341 1.00 82.94 147 LYS A O 1
ATOM 1138 N N . ILE A 1 148 ? 11.201 -3.334 -23.800 1.00 79.38 148 ILE A N 1
ATOM 1139 C CA . ILE A 1 148 ? 10.514 -3.211 -25.092 1.00 79.38 148 ILE A CA 1
ATOM 1140 C C . ILE A 1 148 ? 9.055 -2.797 -24.885 1.00 79.38 148 ILE A C 1
ATOM 1142 O O . ILE A 1 148 ? 8.542 -1.988 -25.652 1.00 79.38 148 ILE A O 1
ATOM 1146 N N . ARG A 1 149 ? 8.392 -3.333 -23.852 1.00 76.19 149 ARG A N 1
ATOM 1147 C CA . ARG A 1 149 ? 6.968 -3.076 -23.594 1.00 76.19 149 ARG A CA 1
ATOM 1148 C C . ARG A 1 149 ? 6.695 -1.715 -22.952 1.00 76.19 149 ARG A C 1
ATOM 1150 O O . ARG A 1 149 ? 5.718 -1.072 -23.325 1.00 76.19 149 ARG A O 1
ATOM 1157 N N . PHE A 1 150 ? 7.518 -1.301 -21.988 1.00 80.75 150 PHE A N 1
ATOM 1158 C CA . PHE A 1 150 ? 7.214 -0.158 -21.116 1.00 80.75 150 PHE A CA 1
ATOM 1159 C C . PHE A 1 150 ? 8.158 1.032 -21.291 1.00 80.75 150 PHE A C 1
ATOM 1161 O O . PHE A 1 150 ? 7.739 2.160 -21.039 1.00 80.75 150 PHE A O 1
ATOM 1168 N N . ASN A 1 151 ? 9.383 0.813 -21.781 1.00 82.62 151 ASN A N 1
ATOM 1169 C CA . ASN A 1 151 ? 10.399 1.870 -21.877 1.00 82.62 151 ASN A CA 1
ATOM 1170 C C . ASN A 1 151 ? 10.718 2.251 -23.337 1.00 82.62 151 ASN A C 1
ATOM 1172 O O . ASN A 1 151 ? 11.554 3.121 -23.571 1.00 82.62 151 ASN A O 1
ATOM 1176 N N . SER A 1 152 ? 10.059 1.628 -24.324 1.00 74.31 152 SER A N 1
ATOM 1177 C CA . SER A 1 152 ? 10.239 1.932 -25.748 1.00 74.31 152 SER A CA 1
ATOM 1178 C C . SER A 1 152 ? 9.246 2.987 -26.236 1.00 74.31 152 SER A C 1
ATOM 1180 O O . SER A 1 152 ? 8.035 2.853 -26.072 1.00 74.31 152 SER A O 1
ATOM 1182 N N . VAL A 1 153 ? 9.770 4.017 -26.900 1.00 60.53 153 VAL A N 1
ATOM 1183 C CA . VAL A 1 153 ? 9.011 5.145 -27.470 1.00 60.53 153 VAL A CA 1
ATOM 1184 C C . VAL A 1 153 ? 8.223 4.782 -28.736 1.00 60.53 153 VAL A C 1
ATOM 1186 O O . VAL A 1 153 ? 7.310 5.513 -29.111 1.00 60.53 153 VAL A O 1
ATOM 1189 N N . SER A 1 154 ? 8.539 3.656 -29.383 1.00 55.19 154 SER A N 1
ATOM 1190 C CA . SER A 1 154 ? 8.084 3.367 -30.757 1.00 55.19 154 SER A CA 1
ATOM 1191 C C . SER A 1 154 ? 7.107 2.192 -30.867 1.00 55.19 154 SER A C 1
ATOM 1193 O O . SER A 1 154 ? 6.520 1.979 -31.925 1.00 55.19 154 SER A O 1
ATOM 1195 N N . CYS A 1 155 ? 6.927 1.416 -29.795 1.00 50.84 155 CYS A N 1
ATOM 1196 C CA . CYS A 1 155 ? 6.222 0.135 -29.843 1.00 50.84 155 CYS A CA 1
ATOM 1197 C C . CYS A 1 155 ? 5.326 -0.041 -28.612 1.00 50.84 155 CYS A C 1
ATOM 1199 O O . CYS A 1 155 ? 5.563 -0.920 -27.787 1.00 50.84 155 CYS A O 1
ATOM 1201 N N . SER A 1 156 ? 4.283 0.779 -28.465 1.00 54.97 156 SER A N 1
ATOM 1202 C CA . SER A 1 156 ? 3.230 0.454 -27.500 1.00 54.97 156 SER A CA 1
ATOM 1203 C C . SER A 1 156 ? 2.628 -0.894 -27.890 1.00 54.97 156 SER A C 1
ATOM 1205 O O . SER A 1 156 ? 2.110 -1.027 -29.002 1.00 54.97 156 SER A O 1
ATOM 1207 N N . ASP A 1 157 ? 2.701 -1.885 -27.003 1.00 61.31 157 ASP A N 1
ATOM 1208 C CA . ASP A 1 157 ? 2.139 -3.205 -27.269 1.00 61.31 157 ASP A CA 1
ATOM 1209 C C . ASP A 1 157 ? 0.670 -3.064 -27.742 1.00 61.31 157 ASP A C 1
ATOM 1211 O O . ASP A 1 157 ? -0.093 -2.306 -27.123 1.00 61.31 157 ASP A O 1
ATOM 1215 N N . PRO A 1 158 ? 0.242 -3.724 -28.836 1.00 66.94 158 PRO A N 1
ATOM 1216 C CA . PRO A 1 158 ? -1.148 -3.693 -29.291 1.00 66.94 158 PRO A CA 1
ATOM 1217 C C . PRO A 1 158 ? -2.146 -4.012 -28.169 1.00 66.94 158 PRO A C 1
ATOM 1219 O O . PRO A 1 158 ? -3.213 -3.401 -28.099 1.00 66.94 158 PRO A O 1
ATOM 1222 N N . LEU A 1 159 ? -1.771 -4.889 -27.231 1.00 65.81 159 LEU A N 1
ATOM 1223 C CA . LEU A 1 159 ? -2.566 -5.186 -26.044 1.00 65.81 159 LEU A CA 1
ATOM 1224 C C . LEU A 1 159 ? -2.600 -3.998 -25.082 1.00 65.81 159 LEU A C 1
ATOM 1226 O O . LEU A 1 159 ? -3.679 -3.58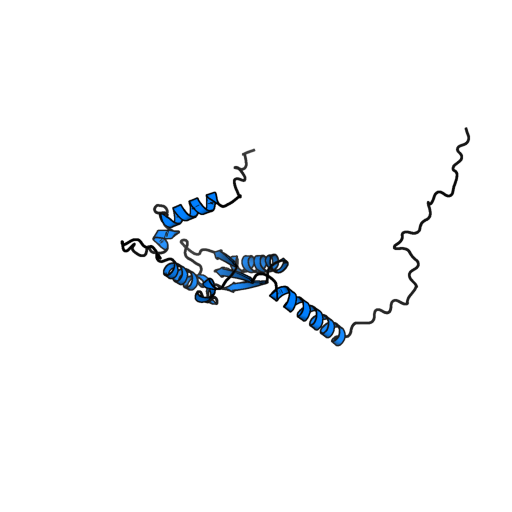6 -24.673 1.00 65.81 159 LEU A O 1
ATOM 1230 N N . VAL A 1 160 ? -1.457 -3.383 -24.767 1.00 64.56 160 VAL A N 1
ATOM 1231 C CA . VAL A 1 160 ? -1.394 -2.208 -23.875 1.00 64.56 160 VAL A CA 1
ATOM 1232 C C . VAL A 1 160 ? -2.176 -1.030 -24.458 1.00 64.56 160 VAL A C 1
ATOM 1234 O O . VAL A 1 160 ? -2.897 -0.350 -23.729 1.00 64.56 160 VAL A O 1
ATOM 1237 N N . SER A 1 161 ? -2.084 -0.799 -25.768 1.00 67.00 161 SER A N 1
ATOM 1238 C CA . SER A 1 161 ? -2.835 0.257 -26.456 1.00 67.00 161 SER A CA 1
ATOM 1239 C C . SER A 1 161 ? -4.342 -0.031 -26.510 1.00 67.00 161 SER A C 1
ATOM 1241 O O . SER A 1 161 ? -5.134 0.883 -26.273 1.00 67.00 161 SER A O 1
ATOM 1243 N N . SER A 1 162 ? -4.745 -1.288 -26.733 1.00 70.81 162 SER A N 1
ATOM 1244 C CA . SER A 1 162 ? -6.142 -1.744 -26.650 1.00 70.81 162 SER A CA 1
ATOM 1245 C C . SER A 1 162 ? -6.710 -1.579 -25.237 1.00 70.81 162 SER A C 1
ATOM 1247 O O . SER A 1 162 ? -7.760 -0.962 -25.052 1.00 70.81 162 SER A O 1
ATOM 1249 N N . TRP A 1 163 ? -5.964 -2.015 -24.218 1.00 67.62 163 TRP A N 1
ATOM 1250 C CA . TRP A 1 163 ? -6.301 -1.817 -22.808 1.00 67.62 163 TRP A CA 1
ATOM 1251 C C . TRP A 1 163 ? -6.414 -0.333 -22.448 1.00 67.62 163 TRP A C 1
ATOM 1253 O O . TRP A 1 163 ? -7.371 0.051 -21.779 1.00 67.62 163 TRP A O 1
ATOM 1263 N N . ARG A 1 164 ? -5.487 0.523 -22.909 1.00 63.22 164 ARG A N 1
ATOM 1264 C CA . ARG A 1 164 ? -5.555 1.984 -22.712 1.00 63.22 164 ARG A CA 1
ATOM 1265 C C . ARG A 1 164 ? -6.817 2.581 -23.330 1.00 63.22 164 ARG A C 1
ATOM 1267 O O . ARG A 1 164 ? -7.454 3.404 -22.679 1.00 63.22 164 ARG A O 1
ATOM 1274 N N . ARG A 1 165 ? -7.174 2.173 -24.555 1.00 67.00 165 ARG A N 1
ATOM 1275 C CA . ARG A 1 165 ? -8.400 2.613 -25.242 1.00 67.00 165 ARG A CA 1
ATOM 1276 C C . ARG A 1 165 ? -9.647 2.200 -24.465 1.00 67.00 165 ARG A C 1
ATOM 1278 O O . ARG A 1 165 ? -10.424 3.070 -24.090 1.00 67.00 165 ARG A O 1
ATOM 1285 N N . LYS A 1 166 ? -9.759 0.916 -24.113 1.00 66.88 166 LYS A N 1
ATOM 1286 C CA . LYS A 1 166 ? -10.884 0.379 -23.333 1.00 66.88 166 LYS A CA 1
ATOM 1287 C C . LYS A 1 166 ? -11.033 1.077 -21.979 1.00 66.88 166 LYS A C 1
ATOM 1289 O O . LYS A 1 166 ? -12.143 1.399 -21.575 1.00 66.88 166 LYS A O 1
ATOM 1294 N N . ARG A 1 167 ? -9.917 1.359 -21.288 1.00 59.22 167 ARG A N 1
ATOM 1295 C CA . ARG A 1 167 ? -9.955 2.085 -20.009 1.00 59.22 167 ARG A CA 1
ATOM 1296 C C . ARG A 1 167 ? -10.407 3.534 -20.175 1.00 59.22 167 ARG A C 1
ATOM 1298 O O . ARG A 1 167 ? -11.221 3.984 -19.376 1.00 59.22 167 ARG A O 1
ATOM 1305 N N . LYS A 1 168 ? -9.910 4.233 -21.201 1.00 58.00 168 LYS A N 1
ATOM 1306 C CA . LYS A 1 168 ? -10.291 5.621 -21.507 1.00 58.00 168 LYS A CA 1
ATOM 1307 C C . LYS A 1 168 ? -11.785 5.746 -21.823 1.00 58.00 168 LYS A C 1
ATOM 1309 O O . LYS A 1 168 ? -12.410 6.707 -21.407 1.00 58.00 168 LYS A O 1
ATOM 1314 N N . GLU A 1 169 ? -12.351 4.748 -22.490 1.00 58.44 169 GLU A N 1
ATOM 1315 C CA . GLU A 1 169 ? -13.781 4.677 -22.815 1.00 58.44 169 GLU A CA 1
ATOM 1316 C C . GLU A 1 169 ? -14.659 4.354 -21.589 1.00 58.44 169 GLU A C 1
ATOM 1318 O O . GLU A 1 169 ? -15.822 4.733 -21.536 1.00 58.44 169 GLU A O 1
ATOM 1323 N N . SER A 1 170 ? -14.090 3.702 -20.565 1.00 55.28 170 SER A N 1
ATOM 1324 C CA . SER A 1 170 ? -14.772 3.376 -19.299 1.00 55.28 170 SER A CA 1
ATOM 1325 C C . SER A 1 170 ? -14.586 4.404 -18.172 1.00 55.28 170 SER A C 1
ATOM 1327 O O . SER A 1 170 ? -15.240 4.304 -17.134 1.00 55.28 170 SER A O 1
ATOM 1329 N N . SER A 1 171 ? -13.668 5.364 -18.319 1.00 46.34 171 SER A N 1
ATOM 1330 C CA . SER A 1 171 ? -13.406 6.384 -17.301 1.00 46.34 171 SER A CA 1
ATOM 1331 C C . SER A 1 171 ? -14.285 7.614 -17.529 1.00 46.34 171 SER A C 1
ATOM 1333 O O . SER A 1 171 ? -14.054 8.348 -18.482 1.00 46.34 171 SER A O 1
ATOM 1335 N N . ASN A 1 172 ? -15.209 7.910 -16.608 1.00 53.78 172 ASN A N 1
ATOM 1336 C CA . ASN A 1 172 ? -16.028 9.140 -16.586 1.00 53.78 172 ASN A CA 1
ATOM 1337 C C . ASN A 1 172 ? -15.228 10.424 -16.257 1.00 53.78 172 ASN A C 1
ATOM 1339 O O . ASN A 1 172 ? -15.773 11.388 -15.726 1.00 53.78 172 ASN A O 1
ATOM 1343 N N . THR A 1 173 ? -13.921 10.441 -16.509 1.00 57.00 173 THR A N 1
ATOM 1344 C CA . 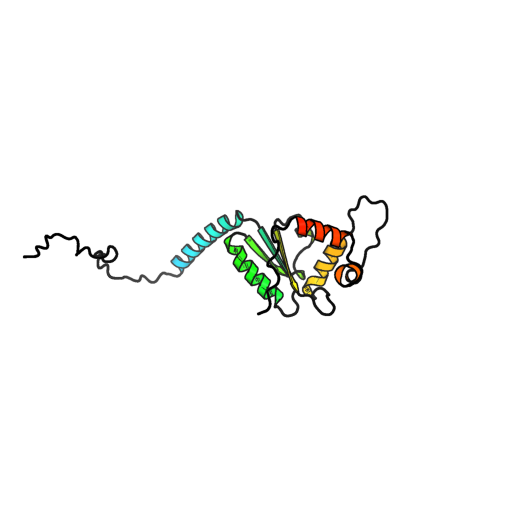THR A 1 173 ? -13.044 11.588 -16.251 1.00 57.00 173 THR A CA 1
ATOM 1345 C C . THR A 1 173 ? -12.572 12.163 -17.578 1.00 57.00 173 THR A C 1
ATOM 1347 O O . THR A 1 173 ? -11.385 12.098 -17.903 1.00 57.00 173 THR A O 1
ATOM 1350 N N . ASP A 1 174 ? -13.502 12.690 -18.368 1.00 48.03 174 ASP A N 1
ATOM 1351 C CA . ASP A 1 174 ? -13.138 13.544 -19.491 1.00 48.03 174 ASP A CA 1
ATOM 1352 C C . ASP A 1 174 ? -12.803 14.954 -18.982 1.00 48.03 174 ASP A C 1
ATOM 1354 O O . ASP A 1 174 ? -13.602 15.621 -18.330 1.00 48.03 174 ASP A O 1
ATOM 1358 N N . SER A 1 175 ? -11.590 15.385 -19.329 1.00 48.34 175 SER A N 1
ATOM 1359 C CA . SER A 1 175 ? -11.210 16.766 -19.636 1.00 48.34 175 SER A CA 1
ATOM 1360 C C . SER A 1 175 ? -11.425 17.849 -18.566 1.00 48.34 175 SER A C 1
ATOM 1362 O O . SER A 1 175 ? -12.373 18.626 -18.623 1.00 48.34 175 SER A O 1
ATOM 1364 N N . ALA A 1 176 ? -10.421 18.063 -17.708 1.00 48.00 176 ALA A N 1
ATOM 1365 C CA . ALA A 1 176 ? -10.031 19.443 -17.411 1.00 48.00 176 ALA A CA 1
ATOM 1366 C C . ALA A 1 176 ? -9.245 19.938 -18.637 1.00 48.00 176 ALA A C 1
ATOM 1368 O O . ALA A 1 176 ? -8.159 19.433 -18.920 1.00 48.00 176 ALA A O 1
ATOM 1369 N N . GLY A 1 177 ? -9.851 20.828 -19.427 1.00 50.94 177 GLY A N 1
ATOM 1370 C CA . GLY A 1 177 ? -9.239 21.401 -20.627 1.00 50.94 177 GLY A CA 1
ATOM 1371 C C . GLY A 1 177 ? -7.912 22.110 -20.339 1.00 50.94 177 GLY A C 1
ATOM 1372 O O . GLY A 1 177 ? -7.570 22.389 -19.190 1.00 50.94 177 GLY A O 1
ATOM 1373 N N . ALA A 1 178 ? -7.158 22.398 -21.402 1.00 46.62 178 ALA A N 1
ATOM 1374 C CA . ALA A 1 178 ? -5.913 23.153 -21.315 1.00 46.62 178 ALA A CA 1
ATOM 1375 C C . ALA A 1 178 ? -6.141 24.483 -20.575 1.00 46.62 178 ALA A C 1
ATOM 1377 O O . ALA A 1 178 ? -7.033 25.251 -20.937 1.00 46.62 178 ALA A O 1
ATOM 1378 N N . LEU A 1 179 ? -5.334 24.740 -19.540 1.00 46.00 179 LEU A N 1
ATOM 1379 C CA . LEU A 1 179 ? -5.239 26.046 -18.891 1.00 46.00 179 LEU A CA 1
ATOM 1380 C C . LEU A 1 179 ? -4.877 27.076 -19.963 1.00 46.00 179 LEU A C 1
ATOM 1382 O O . LEU A 1 179 ? -3.765 27.071 -20.490 1.00 46.00 179 LEU A O 1
ATOM 1386 N N . GLY A 1 180 ? -5.857 27.905 -20.316 1.00 39.12 180 GLY A N 1
ATOM 1387 C CA . GLY A 1 180 ? -5.669 29.032 -21.210 1.00 39.12 180 GLY A CA 1
ATOM 1388 C C . GLY A 1 180 ? -4.592 29.960 -20.661 1.00 39.12 180 GLY A C 1
ATOM 1389 O O . GLY A 1 180 ? -4.595 30.315 -19.484 1.00 39.12 180 GLY A O 1
ATOM 1390 N N . THR A 1 181 ? -3.672 30.323 -21.542 1.00 40.62 181 THR A N 1
ATOM 1391 C CA . THR A 1 181 ? -2.761 31.456 -21.409 1.00 40.62 181 THR A CA 1
ATOM 1392 C C . THR A 1 181 ? -3.532 32.741 -21.105 1.00 40.62 181 THR A C 1
ATOM 1394 O O . THR A 1 181 ? -4.386 33.139 -21.902 1.00 40.62 181 THR A O 1
ATOM 1397 N N . LEU A 1 182 ? -3.180 33.397 -19.999 1.00 39.41 182 LEU A N 1
ATOM 1398 C CA . LEU A 1 182 ? -3.247 34.847 -19.816 1.00 39.41 182 LEU A CA 1
ATOM 1399 C C . LEU A 1 182 ? -1.858 35.324 -19.396 1.00 39.41 182 LEU A C 1
ATOM 1401 O O . LEU A 1 182 ? -1.266 34.648 -18.523 1.00 39.41 182 LEU A O 1
#

pLDDT: mean 78.58, std 18.66, range [39.12, 98.06]

Sequence (182 aa):
MVNYVLSPAFRYQPDPWKGSGSKGTGITRKKTFKEVANAVKISASLMGTVMAKRVKATILYGSETGRAQSYAQQLGRLFRKAFDPRVLCMDEYDVVSLEHETLVLVVTSTFGNGDPPENGESFAAALMEMSGPYNSSPRPEQHKSYKIRFNSVSCSDPLVSSWRRKRKESSNTDSAGALGTL

Foldseek 3Di:
DDDDDDDPPPPDDDDPVPDPDPVPPPPPPDDDPVNVVVVCVVVVVVVVVVQVPFAEEEEEEFDDPCPLVVVSVVVCVVCVVGHNYDYYYLQPDDPVCVVVHPHYHYRFDADDLRHGHPSNNVVVVVVLVVPLDPDPDPDPPPSDDPCQDPRDPPDPDPVNVVVVVVVVVVDPDDDPDDDDDD